Protein AF-A0A6N4RCW6-F1 (afdb_monomer)

Structure (mmCIF, N/CA/C/O backbone):
data_AF-A0A6N4RCW6-F1
#
_entry.id   AF-A0A6N4RCW6-F1
#
loop_
_atom_site.group_PDB
_atom_site.id
_atom_site.type_symbol
_atom_site.label_atom_id
_atom_site.label_alt_id
_atom_site.label_comp_id
_atom_site.label_asym_id
_atom_site.label_entity_id
_atom_site.label_seq_id
_atom_site.pdbx_PDB_ins_code
_atom_site.Cartn_x
_atom_site.Cartn_y
_atom_site.Cartn_z
_atom_site.occupancy
_atom_site.B_iso_or_equiv
_atom_site.auth_seq_id
_atom_site.auth_comp_id
_atom_site.auth_asym_id
_atom_site.auth_atom_id
_atom_site.pdbx_PDB_model_num
ATOM 1 N N . MET A 1 1 ? -29.583 6.134 19.453 1.00 49.38 1 MET A N 1
ATOM 2 C CA . MET A 1 1 ? -29.214 4.696 19.415 1.00 49.38 1 MET A CA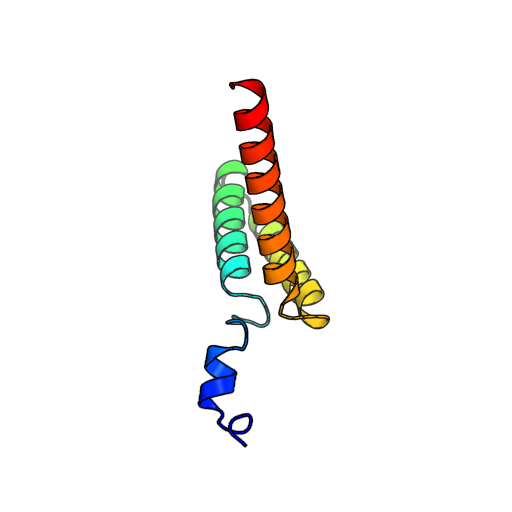 1
ATOM 3 C C . MET A 1 1 ? -28.913 4.187 17.986 1.00 49.38 1 MET A C 1
ATOM 5 O O . MET A 1 1 ? -29.180 3.032 17.688 1.00 49.38 1 MET A O 1
ATOM 9 N N . MET A 1 2 ? -28.304 4.991 17.096 1.00 55.25 2 MET A N 1
ATOM 10 C CA . MET A 1 2 ? -28.096 4.610 15.678 1.00 55.25 2 MET A CA 1
ATOM 11 C C . MET A 1 2 ? -26.818 3.788 15.398 1.00 55.25 2 MET A C 1
ATOM 13 O O . MET A 1 2 ? -26.693 3.198 14.331 1.00 55.25 2 MET A O 1
ATOM 17 N N . HIS A 1 3 ? -25.890 3.669 16.356 1.00 55.62 3 HIS A N 1
ATOM 18 C CA . HIS A 1 3 ? -24.600 2.979 16.167 1.00 55.62 3 HIS A CA 1
ATOM 19 C C . HIS A 1 3 ? -24.674 1.450 15.994 1.00 55.62 3 HIS A C 1
ATOM 21 O O . HIS A 1 3 ? -23.663 0.828 15.683 1.00 55.62 3 HIS A O 1
ATOM 27 N N . LYS A 1 4 ? -25.843 0.825 16.188 1.00 57.66 4 LYS A N 1
ATOM 28 C CA . LYS A 1 4 ? -26.016 -0.631 16.047 1.00 57.66 4 LYS A CA 1
ATOM 29 C C . LYS A 1 4 ? -26.393 -1.085 14.635 1.00 57.66 4 LYS A C 1
ATOM 31 O O . LYS A 1 4 ? -26.420 -2.289 14.398 1.00 57.66 4 LYS A O 1
ATOM 36 N N . HIS A 1 5 ? -26.684 -0.169 13.706 1.00 60.97 5 HIS A N 1
ATOM 37 C CA . HIS A 1 5 ? -27.058 -0.576 12.355 1.00 60.97 5 HIS A CA 1
ATOM 38 C C . HIS A 1 5 ? -25.816 -1.019 11.563 1.00 60.97 5 HIS A C 1
ATOM 40 O O . HIS A 1 5 ? -24.914 -0.204 11.353 1.00 60.97 5 HIS A O 1
ATOM 46 N N . PRO A 1 6 ? -25.765 -2.271 11.069 1.00 63.97 6 PRO A N 1
ATOM 47 C CA . PRO A 1 6 ? -24.614 -2.792 10.324 1.00 63.97 6 PRO A CA 1
ATOM 48 C C . PRO A 1 6 ? -24.308 -1.975 9.059 1.00 63.97 6 PRO A C 1
ATOM 50 O O . PRO A 1 6 ? -23.153 -1.878 8.656 1.00 63.97 6 PRO A O 1
ATOM 53 N N . VAL A 1 7 ? -25.323 -1.307 8.503 1.00 64.50 7 VAL A N 1
ATOM 54 C CA . VAL A 1 7 ? -25.202 -0.385 7.365 1.00 64.50 7 VAL A CA 1
ATOM 55 C C . VAL A 1 7 ? -24.313 0.819 7.702 1.00 64.50 7 VAL A C 1
ATOM 57 O O . VAL A 1 7 ? -23.402 1.139 6.951 1.00 64.50 7 VAL A O 1
ATOM 60 N N . PHE A 1 8 ? -24.493 1.454 8.866 1.00 60.50 8 PHE A N 1
ATOM 61 C CA . PHE A 1 8 ? -23.661 2.602 9.259 1.00 60.50 8 PHE A CA 1
ATOM 62 C C . PHE A 1 8 ? -22.197 2.215 9.473 1.00 60.50 8 PHE A C 1
ATOM 64 O O . PHE A 1 8 ? -21.296 3.003 9.190 1.00 60.50 8 PHE A O 1
ATOM 71 N N . ARG A 1 9 ? -21.958 0.988 9.943 1.00 59.59 9 ARG A N 1
ATOM 72 C CA . ARG A 1 9 ? -20.612 0.461 10.151 1.00 59.59 9 ARG A CA 1
ATOM 73 C C . ARG A 1 9 ? -19.907 0.166 8.825 1.00 59.59 9 ARG A C 1
ATOM 75 O O . ARG A 1 9 ? -18.753 0.541 8.676 1.00 59.59 9 ARG A O 1
ATOM 82 N N . SER A 1 10 ? -20.598 -0.398 7.831 1.00 61.56 10 SER A N 1
ATOM 83 C CA . SER A 1 10 ? -19.982 -0.647 6.518 1.00 61.56 10 SER A CA 1
ATOM 84 C C . SER A 1 10 ? -19.681 0.634 5.735 1.00 61.56 10 SER A C 1
ATOM 86 O O . SER A 1 10 ? -18.789 0.623 4.896 1.00 61.56 10 SER A O 1
ATOM 88 N N . LEU A 1 11 ? -20.411 1.728 5.991 1.00 61.81 11 LEU A N 1
ATOM 89 C CA . LEU A 1 11 ? -20.137 3.033 5.376 1.00 61.81 11 LEU A CA 1
ATOM 90 C C . LEU A 1 11 ? -18.967 3.787 6.031 1.00 61.81 11 LEU A C 1
ATOM 92 O O . LEU A 1 11 ? -18.433 4.708 5.421 1.00 61.81 11 LEU A O 1
ATOM 96 N N . THR A 1 12 ? -18.592 3.443 7.266 1.00 64.81 12 THR A N 1
ATOM 97 C CA . THR A 1 12 ? -17.561 4.166 8.035 1.00 64.81 12 THR A CA 1
ATOM 98 C C . THR A 1 12 ? -16.301 3.351 8.308 1.00 64.81 12 THR A C 1
ATOM 100 O O . THR A 1 12 ? -15.279 3.930 8.686 1.00 64.81 12 THR A O 1
ATOM 103 N N . A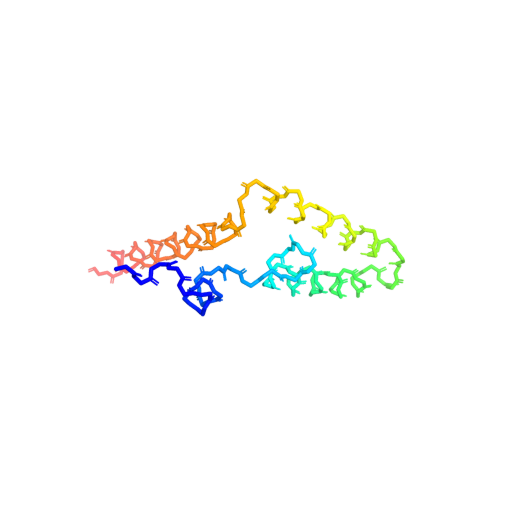SP A 1 13 ? -16.345 2.032 8.116 1.00 66.31 13 ASP A N 1
ATOM 104 C CA . ASP A 1 13 ? -15.159 1.188 8.176 1.00 66.31 13 ASP A CA 1
ATOM 105 C C . ASP A 1 13 ? -14.371 1.275 6.855 1.00 66.31 13 ASP A C 1
ATOM 107 O O . ASP A 1 13 ? -14.955 1.249 5.767 1.00 66.31 13 ASP A O 1
ATOM 111 N N . PRO A 1 14 ? -13.033 1.392 6.921 1.00 69.69 14 PRO A N 1
ATOM 112 C CA . PRO A 1 14 ? -12.198 1.464 5.731 1.00 69.69 14 PRO A CA 1
ATOM 113 C C . PRO A 1 14 ? -12.346 0.185 4.899 1.00 69.69 14 PRO A C 1
ATOM 115 O O . PRO A 1 14 ? -12.318 -0.925 5.431 1.00 69.69 14 PRO A O 1
ATOM 118 N N . LEU A 1 15 ? -12.475 0.335 3.578 1.00 73.62 15 LEU A N 1
ATOM 119 C CA . LEU A 1 15 ? -12.614 -0.797 2.664 1.00 73.62 15 LEU A CA 1
ATOM 120 C C . LEU A 1 15 ? -11.309 -1.614 2.634 1.00 73.62 15 LEU A C 1
ATOM 122 O O . LEU A 1 15 ? -10.302 -1.197 2.049 1.00 73.62 15 LEU A O 1
ATOM 126 N N . LEU A 1 16 ? -11.329 -2.779 3.281 1.00 74.88 16 LEU A N 1
ATOM 127 C CA . LEU A 1 16 ? -10.210 -3.717 3.338 1.00 74.88 16 LEU A CA 1
ATOM 128 C C . LEU A 1 16 ? -10.380 -4.809 2.275 1.00 74.88 16 LEU A C 1
ATOM 130 O O . LEU A 1 16 ? -11.401 -5.488 2.218 1.00 74.88 16 LEU A O 1
ATOM 134 N N . PHE A 1 17 ? -9.344 -5.023 1.473 1.00 75.69 17 PHE A N 1
ATOM 135 C CA . PHE A 1 17 ? -9.215 -6.122 0.526 1.00 75.69 17 PHE A CA 1
ATOM 136 C C . PHE A 1 17 ? -8.072 -7.035 0.985 1.00 75.69 17 PHE A C 1
ATOM 138 O O . PHE A 1 17 ? -6.943 -6.585 1.164 1.00 75.69 17 PHE A O 1
ATOM 145 N N . LEU A 1 18 ? -8.363 -8.315 1.239 1.00 75.44 18 LEU A N 1
ATOM 146 C CA . LEU A 1 18 ? -7.378 -9.288 1.742 1.00 75.44 18 LEU A CA 1
ATOM 147 C C . LEU A 1 18 ? -6.650 -8.860 3.045 1.00 75.44 18 LEU A C 1
ATOM 149 O O . LEU A 1 18 ? -5.477 -9.164 3.239 1.00 75.44 18 LEU A O 1
ATOM 153 N N . LYS A 1 19 ? -7.352 -8.175 3.964 1.00 74.50 19 LYS A N 1
ATOM 154 C CA . LYS A 1 19 ? -6.807 -7.566 5.206 1.00 74.50 19 LYS A CA 1
ATOM 155 C C . LYS A 1 19 ? -5.879 -6.364 4.998 1.00 74.50 19 LYS A C 1
ATOM 157 O O . LYS A 1 19 ? -5.248 -5.936 5.955 1.00 74.50 19 LYS A O 1
ATOM 162 N N . VAL A 1 20 ? -5.833 -5.791 3.801 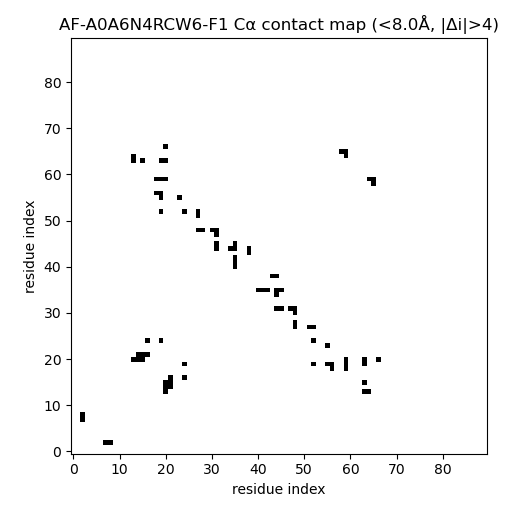1.00 78.94 20 VAL A N 1
ATOM 163 C CA . VAL A 1 20 ? -5.053 -4.587 3.490 1.00 78.94 20 VAL A CA 1
ATOM 164 C C . VAL A 1 20 ? -5.993 -3.519 2.914 1.00 78.94 20 VAL A C 1
ATOM 166 O O . VAL A 1 20 ? -6.987 -3.878 2.290 1.00 78.94 20 VAL A O 1
ATOM 169 N N . PRO A 1 21 ? -5.768 -2.208 3.096 1.00 82.69 21 PRO A N 1
ATOM 170 C CA . PRO A 1 21 ? -6.661 -1.196 2.545 1.00 82.69 21 PRO A CA 1
ATOM 171 C C . PRO A 1 21 ? -6.653 -1.261 1.023 1.00 82.69 21 PRO A C 1
ATOM 173 O O . PRO A 1 21 ? -5.592 -1.399 0.410 1.00 82.69 21 PRO A O 1
ATOM 176 N N . TYR A 1 22 ? -7.826 -1.119 0.407 1.00 81.31 22 TYR A N 1
ATOM 177 C CA . TYR A 1 22 ? -7.984 -1.248 -1.044 1.00 81.31 22 TYR A CA 1
ATOM 178 C C . TYR A 1 22 ? -7.027 -0.336 -1.833 1.00 81.31 22 TYR A C 1
ATOM 180 O O . TYR A 1 22 ? -6.399 -0.766 -2.799 1.00 81.31 22 TYR A O 1
ATOM 188 N N . GLN A 1 23 ? -6.824 0.900 -1.367 1.00 80.69 23 GLN A N 1
ATOM 189 C CA . GLN A 1 23 ? -5.882 1.833 -1.994 1.00 80.69 23 GLN A CA 1
ATOM 190 C C . GLN A 1 23 ? -4.431 1.341 -1.943 1.00 80.69 23 GLN A C 1
ATOM 192 O O . GLN A 1 23 ? -3.700 1.481 -2.920 1.00 80.69 23 GLN A O 1
ATOM 197 N N . PHE A 1 24 ? -4.010 0.729 -0.835 1.00 82.50 24 PHE A N 1
ATOM 198 C CA . PHE A 1 24 ? -2.661 0.177 -0.719 1.00 82.50 24 PHE A CA 1
ATOM 199 C C . PHE A 1 24 ? -2.480 -1.060 -1.602 1.00 82.50 24 PHE A C 1
ATOM 201 O O . PHE A 1 24 ? -1.409 -1.250 -2.176 1.00 82.50 24 PHE A O 1
ATOM 208 N N . PHE A 1 25 ? -3.523 -1.883 -1.746 1.00 84.12 25 PHE A N 1
ATOM 209 C CA . PHE A 1 25 ? -3.504 -3.010 -2.675 1.00 84.12 25 PHE A CA 1
ATOM 210 C C . PHE A 1 25 ? -3.290 -2.532 -4.117 1.00 84.12 25 PHE A C 1
ATOM 212 O O . PHE A 1 25 ? -2.372 -3.010 -4.778 1.00 84.12 25 PHE A O 1
ATOM 219 N N . ILE A 1 26 ? -4.048 -1.522 -4.564 1.00 84.94 26 ILE A N 1
ATOM 220 C CA . ILE A 1 26 ? -3.864 -0.926 -5.896 1.00 84.94 26 ILE A CA 1
ATOM 221 C C . ILE A 1 26 ? -2.444 -0.375 -6.058 1.00 84.94 26 ILE A C 1
ATOM 223 O O . ILE A 1 26 ? -1.786 -0.681 -7.049 1.00 84.94 26 ILE A O 1
ATOM 227 N N . MET A 1 27 ? -1.940 0.385 -5.080 1.00 85.12 27 MET A N 1
ATOM 228 C CA . MET A 1 27 ? -0.574 0.918 -5.131 1.00 85.12 27 MET A CA 1
ATOM 229 C C . MET A 1 27 ? 0.475 -0.194 -5.206 1.00 85.12 27 MET A C 1
ATOM 231 O O . MET A 1 27 ? 1.408 -0.100 -5.996 1.00 85.12 27 MET A O 1
ATOM 235 N N . SER A 1 28 ? 0.302 -1.277 -4.447 1.00 85.38 28 SER A N 1
ATOM 236 C CA . SER A 1 28 ? 1.200 -2.437 -4.491 1.00 85.38 28 SER A CA 1
ATOM 237 C C . SER A 1 28 ? 1.164 -3.133 -5.852 1.00 85.38 28 SER A C 1
ATOM 239 O O . SER A 1 28 ? 2.211 -3.532 -6.355 1.00 85.38 28 SER A O 1
ATOM 241 N N . CYS A 1 29 ? -0.011 -3.242 -6.480 1.00 85.12 29 CYS A N 1
ATOM 242 C CA . CYS A 1 29 ? -0.144 -3.757 -7.842 1.00 85.12 29 CYS A CA 1
ATOM 243 C C . CYS A 1 29 ? 0.553 -2.849 -8.863 1.00 85.12 29 CYS A C 1
ATOM 245 O O . CYS A 1 29 ? 1.304 -3.355 -9.691 1.00 85.12 29 CYS A O 1
ATOM 247 N N . ILE A 1 30 ? 0.363 -1.527 -8.782 1.00 89.56 30 ILE A N 1
ATOM 248 C CA . ILE A 1 30 ? 1.030 -0.557 -9.666 1.00 89.56 30 ILE A CA 1
ATOM 249 C C . ILE A 1 30 ? 2.551 -0.656 -9.506 1.00 89.56 30 ILE A C 1
ATOM 251 O O . ILE A 1 30 ? 3.261 -0.816 -10.496 1.00 89.56 30 ILE A O 1
ATOM 255 N N . VAL A 1 31 ? 3.055 -0.628 -8.268 1.00 87.56 31 VAL A N 1
ATOM 256 C CA . VAL A 1 31 ? 4.488 -0.779 -7.972 1.00 87.56 31 VAL A CA 1
ATOM 257 C C . VAL A 1 31 ? 5.007 -2.121 -8.477 1.00 87.56 31 VAL A C 1
ATOM 259 O O . VAL A 1 31 ? 6.091 -2.168 -9.051 1.00 87.56 31 VAL A O 1
ATOM 262 N N . GLY A 1 32 ? 4.239 -3.201 -8.320 1.00 86.44 32 GLY A N 1
ATOM 263 C CA . GLY A 1 32 ? 4.580 -4.522 -8.843 1.00 86.44 32 GLY A CA 1
ATOM 264 C C . GLY A 1 32 ? 4.729 -4.520 -10.364 1.00 86.44 32 GLY A C 1
ATOM 265 O O . GLY A 1 32 ? 5.767 -4.937 -10.869 1.00 86.44 32 GLY A O 1
ATOM 266 N N . VAL A 1 33 ? 3.745 -3.981 -11.091 1.00 86.88 33 VAL A N 1
ATOM 267 C CA . VAL A 1 33 ? 3.784 -3.864 -12.560 1.00 86.88 33 VAL A CA 1
ATOM 268 C C . VAL A 1 33 ? 4.979 -3.028 -13.013 1.00 86.88 33 VAL A C 1
ATOM 270 O O . VAL A 1 33 ? 5.754 -3.474 -13.857 1.00 86.88 33 VAL A O 1
ATOM 273 N N . VAL A 1 34 ? 5.179 -1.851 -12.416 1.00 87.88 34 VAL A N 1
ATOM 274 C CA . VAL A 1 34 ? 6.315 -0.971 -12.734 1.00 87.88 34 VAL A CA 1
ATOM 275 C C . VAL A 1 34 ? 7.645 -1.682 -12.467 1.00 87.88 34 VAL A C 1
ATOM 277 O O . VAL A 1 34 ? 8.555 -1.629 -13.291 1.00 87.88 34 VAL A O 1
ATOM 280 N N . SER A 1 35 ? 7.747 -2.411 -11.356 1.00 85.50 35 SER A N 1
ATOM 281 C CA . SER A 1 35 ? 8.962 -3.141 -10.981 1.00 85.50 35 SER A CA 1
ATOM 282 C C . SER A 1 35 ? 9.266 -4.301 -11.932 1.00 85.50 35 SER A C 1
ATOM 284 O O . SER A 1 35 ? 10.428 -4.519 -12.264 1.00 85.50 35 SER A O 1
ATOM 286 N N . VAL A 1 36 ? 8.245 -5.025 -12.409 1.00 84.75 36 VAL A N 1
ATOM 287 C CA . VAL A 1 36 ? 8.397 -6.080 -13.429 1.00 84.75 36 VAL A CA 1
ATOM 288 C C . VAL A 1 36 ? 8.944 -5.494 -14.729 1.00 84.75 36 VAL A C 1
ATOM 290 O O . VAL A 1 36 ? 9.867 -6.066 -15.308 1.00 84.75 36 VAL A O 1
ATOM 293 N N . VAL A 1 37 ? 8.420 -4.344 -15.164 1.00 85.62 37 VAL A N 1
ATOM 294 C CA . VAL A 1 37 ? 8.878 -3.662 -16.384 1.00 85.62 37 VAL A CA 1
ATOM 295 C C . VAL A 1 37 ? 10.330 -3.193 -16.240 1.00 85.62 37 VAL A C 1
ATOM 297 O O . VAL A 1 37 ? 11.152 -3.493 -17.102 1.00 85.62 37 VAL A O 1
ATOM 300 N N . ILE A 1 38 ? 10.678 -2.529 -15.132 1.00 86.31 38 ILE A N 1
ATOM 301 C CA . ILE A 1 38 ? 12.041 -2.019 -14.884 1.00 86.31 38 ILE A CA 1
ATOM 302 C C . ILE A 1 38 ? 13.064 -3.159 -14.788 1.00 86.31 38 ILE A C 1
ATOM 304 O O . ILE A 1 38 ? 14.179 -3.049 -15.294 1.00 86.31 38 ILE A O 1
ATOM 308 N N . LEU A 1 39 ? 12.694 -4.275 -14.158 1.00 84.75 39 LEU A N 1
ATOM 309 C CA . LEU A 1 39 ? 13.584 -5.419 -13.957 1.00 84.75 39 LEU A CA 1
ATOM 310 C C . LEU A 1 39 ? 13.605 -6.390 -15.148 1.00 84.75 39 LEU A C 1
ATOM 312 O O . LEU A 1 39 ? 14.080 -7.515 -14.990 1.00 84.75 39 LEU A O 1
ATOM 316 N N . ASN A 1 40 ? 13.130 -5.977 -16.330 1.00 82.88 40 ASN A N 1
ATOM 317 C CA . ASN A 1 40 ? 13.083 -6.800 -17.544 1.00 82.88 40 ASN A CA 1
ATOM 318 C C . ASN A 1 40 ? 12.397 -8.158 -17.317 1.00 82.88 40 ASN A C 1
ATOM 320 O O . ASN A 1 40 ? 12.952 -9.210 -17.631 1.00 82.88 40 ASN A O 1
ATOM 324 N N . PHE A 1 41 ? 11.204 -8.149 -16.722 1.00 74.12 41 PHE A N 1
ATOM 325 C CA . PHE A 1 41 ? 10.388 -9.343 -16.470 1.00 74.12 41 PHE A CA 1
ATOM 326 C C . PHE A 1 41 ? 11.040 -10.404 -15.568 1.00 74.12 41 PHE A C 1
ATOM 328 O O . PHE A 1 41 ? 10.610 -11.558 -15.532 1.00 74.12 41 PHE A O 1
ATOM 335 N N . ARG A 1 42 ? 12.055 -10.032 -14.780 1.00 76.50 42 ARG A N 1
ATOM 336 C CA . ARG A 1 42 ? 12.644 -10.942 -13.793 1.00 76.50 42 ARG A CA 1
ATOM 337 C C . ARG A 1 42 ? 11.663 -11.234 -12.659 1.00 76.50 42 ARG A C 1
ATOM 339 O O . ARG A 1 42 ? 11.093 -10.326 -12.055 1.00 76.50 42 ARG A O 1
ATOM 346 N N . LEU A 1 43 ? 11.578 -12.511 -12.280 1.00 76.75 43 LEU A N 1
ATOM 347 C CA . LEU A 1 43 ? 10.737 -13.006 -11.179 1.00 76.75 43 LEU A CA 1
ATOM 348 C C . LEU A 1 43 ? 11.048 -12.358 -9.816 1.00 76.75 43 LEU A C 1
ATOM 350 O O . LEU A 1 43 ? 10.204 -12.373 -8.926 1.00 76.75 43 LEU A O 1
ATOM 354 N N . MET A 1 44 ? 12.215 -11.724 -9.654 1.00 76.81 44 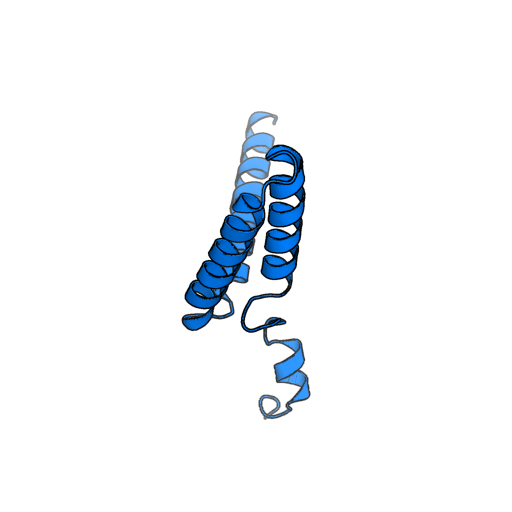MET A N 1
ATOM 355 C CA . MET A 1 44 ? 12.548 -10.935 -8.459 1.00 76.81 44 MET A CA 1
ATOM 356 C C . MET A 1 44 ? 11.537 -9.812 -8.170 1.00 76.81 44 MET A C 1
ATOM 358 O O . MET A 1 44 ? 11.304 -9.492 -7.005 1.00 76.81 44 MET A O 1
ATOM 362 N N . ALA A 1 45 ? 10.878 -9.263 -9.195 1.00 75.44 45 ALA A N 1
ATOM 363 C CA . ALA A 1 45 ? 9.827 -8.261 -9.019 1.00 75.44 45 ALA A CA 1
ATOM 364 C C . ALA A 1 45 ? 8.598 -8.809 -8.267 1.00 75.44 45 ALA A C 1
ATOM 366 O O . ALA A 1 45 ? 7.953 -8.083 -7.509 1.00 75.44 45 ALA A O 1
ATOM 367 N N . VAL A 1 46 ? 8.310 -10.108 -8.414 1.00 79.38 46 VAL A N 1
ATOM 368 C CA . VAL A 1 46 ? 7.232 -10.786 -7.677 1.00 79.38 46 VAL A CA 1
ATOM 369 C C . VAL A 1 46 ? 7.558 -10.828 -6.184 1.00 79.38 46 VAL A C 1
ATOM 371 O O . VAL A 1 46 ? 6.684 -10.580 -5.356 1.00 79.38 46 VAL A O 1
ATOM 374 N N . GLY A 1 47 ? 8.828 -11.054 -5.828 1.00 83.94 47 GLY A N 1
ATOM 375 C CA . GLY A 1 47 ? 9.284 -11.030 -4.437 1.00 83.94 47 GLY A CA 1
ATOM 376 C C . GLY A 1 47 ? 9.035 -9.680 -3.759 1.00 83.94 47 GLY A C 1
ATOM 377 O O . GLY A 1 47 ? 8.534 -9.639 -2.636 1.00 83.94 47 GLY A O 1
ATOM 378 N N . LEU A 1 48 ? 9.300 -8.575 -4.464 1.00 83.56 48 LEU A N 1
ATOM 379 C CA . LEU A 1 48 ? 9.029 -7.225 -3.961 1.00 83.56 48 LEU A CA 1
ATOM 380 C C . LEU A 1 48 ? 7.530 -6.989 -3.727 1.00 83.56 48 LEU A C 1
ATOM 382 O O . LEU A 1 48 ? 7.146 -6.441 -2.695 1.00 83.56 48 LEU A O 1
ATOM 386 N N . MET A 1 49 ? 6.679 -7.433 -4.655 1.00 82.31 49 MET A N 1
ATOM 387 C CA . MET A 1 49 ? 5.227 -7.303 -4.517 1.00 82.31 49 MET A CA 1
ATOM 388 C C . MET A 1 49 ? 4.707 -8.077 -3.296 1.00 82.31 49 MET A C 1
ATOM 390 O O . MET A 1 49 ? 3.936 -7.535 -2.502 1.00 82.31 49 MET A O 1
ATOM 394 N N . VAL A 1 50 ? 5.154 -9.324 -3.117 1.00 85.50 50 VAL A N 1
ATOM 395 C CA . VAL A 1 50 ? 4.781 -10.152 -1.960 1.00 85.50 50 VAL A CA 1
ATOM 396 C C . VAL A 1 50 ? 5.256 -9.503 -0.661 1.00 85.50 50 VAL A C 1
ATOM 398 O O . VAL A 1 50 ? 4.491 -9.417 0.300 1.00 85.50 50 VAL A O 1
ATOM 401 N N . PHE A 1 51 ? 6.485 -8.984 -0.641 1.00 88.75 51 PHE A N 1
ATOM 402 C CA . PHE A 1 51 ? 7.036 -8.286 0.517 1.00 88.75 51 PHE A CA 1
ATOM 403 C C . PHE A 1 51 ? 6.206 -7.053 0.901 1.00 88.75 51 PHE A C 1
ATOM 405 O O . PHE A 1 51 ? 5.813 -6.914 2.060 1.00 88.75 51 PHE A O 1
ATOM 412 N N . LEU A 1 52 ? 5.875 -6.193 -0.068 1.00 87.25 52 LEU A N 1
ATOM 413 C CA . LEU A 1 52 ? 5.039 -5.010 0.159 1.00 87.25 52 LEU A CA 1
ATOM 414 C C . LEU A 1 52 ? 3.646 -5.388 0.669 1.00 87.25 52 LEU A C 1
ATOM 416 O O . LEU A 1 52 ? 3.132 -4.746 1.586 1.00 87.25 52 LEU A O 1
ATOM 420 N N . HIS A 1 53 ? 3.053 -6.457 0.134 1.00 85.25 53 HIS A N 1
ATOM 421 C CA . HIS A 1 53 ? 1.749 -6.930 0.587 1.00 85.25 53 HIS A CA 1
ATOM 422 C C . HIS A 1 53 ? 1.789 -7.411 2.046 1.00 85.25 53 HIS A C 1
ATOM 424 O O . HIS A 1 53 ? 0.943 -7.015 2.848 1.00 85.25 53 HIS A O 1
ATOM 430 N N . ILE A 1 54 ? 2.804 -8.197 2.425 1.00 87.94 54 ILE A N 1
ATOM 431 C CA . ILE A 1 54 ? 2.993 -8.660 3.810 1.00 87.94 54 ILE A CA 1
ATOM 432 C C . ILE A 1 54 ? 3.243 -7.478 4.754 1.00 87.94 54 ILE A C 1
ATOM 434 O O . ILE A 1 54 ? 2.648 -7.422 5.833 1.00 87.94 54 ILE A O 1
ATOM 438 N N . ALA A 1 55 ? 4.065 -6.507 4.351 1.00 85.81 55 ALA A N 1
ATOM 439 C CA . ALA A 1 55 ? 4.286 -5.289 5.126 1.00 85.81 55 ALA A CA 1
ATOM 440 C C . ALA A 1 55 ? 2.973 -4.516 5.344 1.00 85.81 55 ALA A C 1
ATOM 442 O O . ALA A 1 55 ? 2.674 -4.105 6.467 1.00 85.81 55 ALA A O 1
ATOM 443 N N . GLY A 1 56 ? 2.145 -4.409 4.299 1.00 81.75 56 GLY A N 1
ATOM 444 C CA . GLY A 1 56 ? 0.805 -3.831 4.372 1.00 81.75 56 GLY A CA 1
ATOM 445 C C . GLY A 1 56 ? -0.092 -4.542 5.386 1.00 81.75 56 GLY A C 1
ATOM 446 O O . GLY A 1 56 ? -0.710 -3.872 6.215 1.00 81.75 56 GLY A O 1
ATOM 447 N N . ILE A 1 57 ? -0.104 -5.883 5.383 1.00 82.38 57 ILE A N 1
ATOM 448 C CA . ILE A 1 57 ? -0.842 -6.703 6.361 1.00 82.38 57 ILE A CA 1
ATOM 449 C C . ILE A 1 57 ? -0.361 -6.409 7.786 1.00 82.38 57 ILE A C 1
ATOM 451 O O . ILE A 1 57 ? -1.177 -6.229 8.687 1.00 82.38 57 ILE A O 1
ATOM 455 N N . ILE A 1 58 ? 0.954 -6.358 8.020 1.00 84.94 58 ILE A N 1
ATOM 456 C CA . ILE A 1 58 ? 1.513 -6.103 9.357 1.00 84.94 58 ILE A CA 1
ATOM 457 C C . ILE A 1 58 ? 1.103 -4.714 9.856 1.00 84.94 58 ILE A C 1
ATOM 459 O O . ILE A 1 58 ? 0.657 -4.583 10.996 1.00 84.94 58 ILE A O 1
ATOM 463 N N . MET A 1 59 ? 1.196 -3.694 9.001 1.00 78.62 59 MET A N 1
ATOM 464 C CA . MET A 1 59 ? 0.815 -2.324 9.354 1.00 78.62 59 MET A CA 1
ATOM 465 C C . MET A 1 59 ? -0.678 -2.200 9.679 1.00 78.62 59 MET A C 1
ATOM 467 O O . MET A 1 59 ? -1.043 -1.504 10.626 1.00 78.62 59 MET A O 1
ATOM 471 N N . THR A 1 60 ? -1.544 -2.921 8.963 1.00 74.62 60 THR A N 1
ATOM 472 C CA . THR A 1 60 ? -2.999 -2.877 9.198 1.00 74.62 60 THR A CA 1
ATOM 473 C C . THR A 1 60 ? -3.505 -3.777 10.314 1.00 74.62 60 THR A C 1
ATOM 475 O O . THR A 1 60 ? -4.630 -3.580 10.770 1.00 74.62 60 THR A O 1
ATOM 478 N N . ARG A 1 61 ? -2.693 -4.708 10.833 1.00 75.38 61 ARG A N 1
ATOM 479 C CA . ARG A 1 61 ? -3.060 -5.485 12.03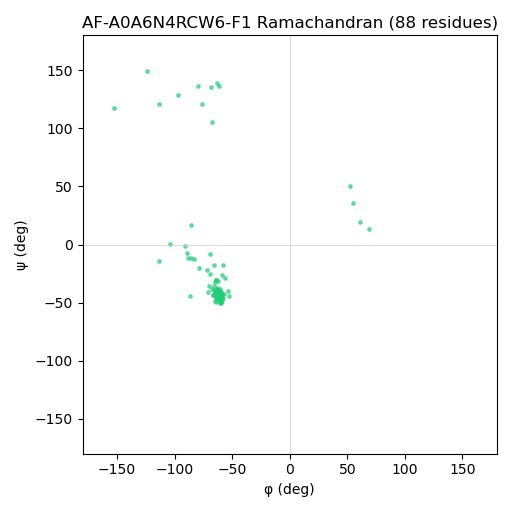1 1.00 75.38 61 ARG A CA 1
ATOM 480 C C . ARG A 1 61 ? -3.255 -4.612 13.268 1.00 75.38 61 ARG A C 1
ATOM 482 O O . ARG A 1 61 ? -4.041 -4.986 14.132 1.00 75.38 61 ARG A O 1
ATOM 489 N N . LYS A 1 62 ? -2.519 -3.500 13.378 1.00 73.25 62 LYS A N 1
ATOM 490 C CA . LYS A 1 62 ? -2.559 -2.630 14.561 1.00 73.25 62 LYS A CA 1
ATOM 491 C C . LYS A 1 62 ? -3.675 -1.593 14.477 1.00 73.25 62 LYS A C 1
ATOM 493 O O . LYS A 1 62 ? -4.373 -1.386 15.461 1.00 73.25 62 LYS A O 1
ATOM 498 N N . ASP A 1 63 ? -3.836 -0.962 13.316 1.00 73.69 63 ASP A N 1
ATOM 499 C CA . ASP A 1 63 ? -4.914 -0.006 13.076 1.00 73.69 63 ASP A CA 1
ATOM 500 C C . ASP A 1 63 ? -5.277 0.026 11.577 1.00 73.69 63 ASP A C 1
ATOM 502 O O . ASP A 1 63 ? -4.433 0.392 10.748 1.00 73.69 63 ASP A O 1
ATOM 506 N N . PRO A 1 64 ? -6.512 -0.339 11.188 1.00 71.19 64 PRO A N 1
ATOM 507 C CA . PRO A 1 64 ? -6.927 -0.317 9.788 1.00 71.19 64 PRO A CA 1
ATOM 508 C C . PRO A 1 64 ? -6.980 1.107 9.208 1.00 71.19 64 PRO A C 1
ATOM 510 O O . PRO A 1 64 ? -6.945 1.264 7.987 1.00 71.19 64 PRO A O 1
ATOM 513 N N . ARG A 1 65 ? -7.017 2.148 10.057 1.00 76.75 65 ARG A N 1
ATOM 514 C CA . ARG A 1 65 ? -7.046 3.563 9.644 1.00 76.75 65 ARG A CA 1
ATOM 515 C C . ARG A 1 65 ? -5.664 4.194 9.519 1.00 76.75 65 ARG A C 1
ATOM 517 O O . ARG A 1 65 ? -5.556 5.355 9.129 1.00 76.75 65 ARG A O 1
ATOM 524 N N . TRP A 1 66 ? -4.595 3.451 9.810 1.00 78.94 66 TRP A N 1
ATOM 525 C CA . TRP A 1 66 ? -3.231 3.982 9.783 1.00 78.94 66 TRP A CA 1
ATOM 526 C C . TRP A 1 66 ? -2.900 4.677 8.451 1.00 78.94 66 TRP A C 1
ATOM 528 O O . TRP A 1 66 ? -2.402 5.803 8.434 1.00 78.94 66 TRP A O 1
ATOM 538 N N . PHE A 1 67 ? -3.270 4.055 7.329 1.00 74.25 67 PHE A N 1
ATOM 539 C CA . PHE A 1 67 ? -3.045 4.603 5.989 1.00 74.25 67 PHE A CA 1
ATOM 540 C C . PHE A 1 67 ? -3.845 5.881 5.708 1.00 74.25 67 PHE A C 1
ATOM 542 O O . PHE A 1 67 ? -3.343 6.788 5.046 1.00 74.25 67 PHE A O 1
ATOM 549 N N . GLU A 1 68 ? -5.064 5.983 6.233 1.00 78.88 68 GLU A N 1
ATOM 550 C CA . GLU A 1 68 ? -5.898 7.177 6.094 1.00 78.88 68 GLU A CA 1
ATOM 551 C C . GLU A 1 68 ? -5.286 8.363 6.849 1.00 78.88 68 GLU A C 1
ATOM 553 O O . GLU A 1 68 ? -5.167 9.459 6.304 1.00 78.88 68 GLU A O 1
ATOM 558 N N . ILE A 1 69 ? -4.793 8.127 8.067 1.00 81.75 69 ILE A N 1
ATOM 559 C CA . ILE A 1 69 ? -4.124 9.146 8.887 1.00 81.75 69 ILE A CA 1
ATOM 560 C C . ILE A 1 69 ? -2.840 9.637 8.207 1.00 81.75 69 ILE A C 1
ATOM 562 O O . ILE A 1 69 ? -2.568 10.840 8.180 1.00 81.75 69 ILE A O 1
ATOM 566 N N . VAL A 1 70 ? -2.047 8.721 7.642 1.00 83.12 70 VAL A N 1
ATOM 567 C CA . VAL A 1 70 ? -0.831 9.075 6.895 1.00 83.12 70 VAL A CA 1
ATOM 568 C C . VAL A 1 70 ? -1.179 9.903 5.661 1.00 83.12 70 VAL A C 1
ATOM 570 O O . VAL A 1 70 ? -0.556 10.941 5.436 1.00 83.12 70 VAL A O 1
ATOM 573 N N . ARG A 1 71 ? -2.213 9.513 4.908 1.00 80.88 71 ARG A N 1
ATOM 574 C CA . ARG A 1 71 ? -2.694 10.276 3.750 1.00 80.88 71 ARG A CA 1
ATOM 575 C C . ARG A 1 71 ? -3.128 11.688 4.146 1.00 80.88 71 ARG A C 1
ATOM 577 O O . ARG A 1 71 ? -2.696 12.651 3.520 1.00 80.88 71 ARG A O 1
ATOM 584 N N . LEU A 1 72 ? -3.929 11.826 5.202 1.00 86.06 72 LEU A N 1
ATOM 585 C CA . LEU A 1 72 ? -4.376 13.130 5.704 1.00 86.06 72 LEU A CA 1
ATOM 586 C C . LEU A 1 72 ? -3.200 14.006 6.146 1.00 86.06 72 LEU A C 1
ATOM 588 O O . LEU A 1 72 ? -3.194 15.211 5.898 1.00 86.06 72 LEU A O 1
ATOM 592 N N . ARG A 1 73 ? -2.175 13.409 6.764 1.00 86.94 73 ARG A N 1
ATOM 593 C CA . ARG A 1 73 ? -0.944 14.120 7.123 1.00 86.94 73 ARG A CA 1
ATOM 594 C C . ARG A 1 73 ? -0.192 14.608 5.886 1.00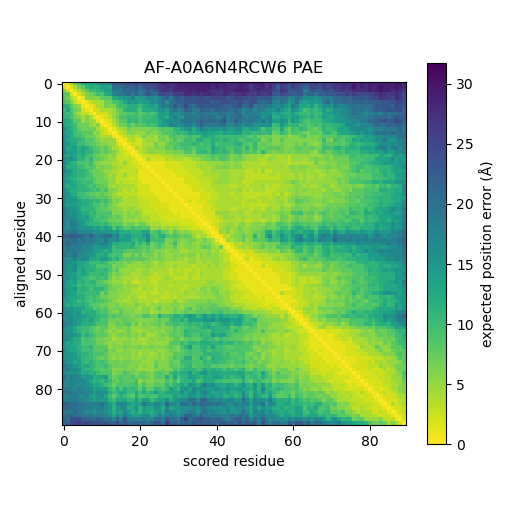 86.94 73 ARG A C 1
ATOM 596 O O . ARG A 1 73 ? 0.299 15.731 5.903 1.00 86.94 73 ARG A O 1
ATOM 603 N N . PHE A 1 74 ? -0.123 13.795 4.837 1.00 86.38 74 PHE A N 1
ATOM 604 C CA . PHE A 1 74 ? 0.538 14.167 3.589 1.00 86.38 74 PHE A CA 1
ATOM 605 C C . PHE A 1 74 ? -0.167 15.349 2.912 1.00 86.38 74 PHE A C 1
ATOM 607 O O . PHE A 1 74 ? 0.465 16.367 2.649 1.00 86.38 74 PHE A O 1
ATOM 614 N N . VAL A 1 75 ? -1.495 15.271 2.762 1.00 88.31 75 VAL A N 1
ATOM 615 C CA . VAL A 1 75 ? -2.318 16.355 2.193 1.00 88.31 75 VAL A CA 1
ATOM 616 C C . VAL A 1 75 ? -2.189 17.641 3.010 1.00 88.31 75 VAL A C 1
ATOM 618 O O . VAL A 1 75 ? -2.036 18.725 2.454 1.00 88.31 75 VAL A O 1
ATOM 621 N N . ARG A 1 76 ? -2.205 17.543 4.346 1.00 89.19 76 ARG A N 1
ATOM 622 C CA . ARG A 1 76 ? -2.006 18.711 5.212 1.00 89.19 76 ARG A CA 1
ATOM 623 C C . ARG A 1 76 ? -0.663 19.391 4.950 1.00 89.19 76 ARG A C 1
ATOM 625 O O . ARG A 1 76 ? -0.618 20.615 4.888 1.00 89.19 76 ARG A O 1
ATOM 632 N N . ASN A 1 77 ? 0.408 18.615 4.800 1.00 89.88 77 ASN A N 1
ATOM 633 C CA . ASN A 1 77 ? 1.732 19.165 4.530 1.00 89.88 77 ASN A CA 1
ATOM 634 C C . ASN A 1 77 ? 1.774 19.872 3.164 1.00 89.88 77 ASN A C 1
ATOM 636 O O . ASN A 1 77 ? 2.336 20.958 3.067 1.00 89.88 77 ASN A O 1
ATOM 640 N N . GLU A 1 78 ? 1.144 19.310 2.128 1.00 85.44 78 GLU A N 1
ATOM 641 C CA . GLU A 1 78 ? 1.055 19.954 0.808 1.00 85.44 78 GLU A CA 1
ATOM 642 C C . GLU A 1 78 ? 0.325 21.302 0.859 1.00 85.44 78 GLU A C 1
ATOM 644 O O . GLU A 1 78 ? 0.776 22.286 0.267 1.00 85.44 78 GLU A O 1
ATOM 649 N N . LEU A 1 79 ? -0.783 21.375 1.602 1.00 87.38 79 LEU A N 1
ATOM 650 C CA . LEU A 1 79 ? -1.531 22.621 1.782 1.00 87.38 79 LEU A CA 1
ATOM 651 C C . LEU A 1 79 ? -0.701 23.684 2.505 1.00 87.38 79 LEU A C 1
ATOM 653 O O . LEU A 1 79 ? -0.771 24.858 2.139 1.00 87.38 79 LEU A O 1
ATOM 657 N N . ASP A 1 80 ? 0.095 23.274 3.493 1.00 85.88 80 ASP A N 1
ATOM 658 C CA . ASP A 1 80 ? 0.979 24.169 4.237 1.00 85.88 80 ASP A CA 1
ATOM 659 C C . ASP A 1 80 ? 2.095 24.724 3.336 1.00 85.88 80 ASP A C 1
ATOM 661 O O . ASP A 1 80 ? 2.327 25.932 3.296 1.00 85.88 80 ASP A O 1
ATOM 665 N N . PHE A 1 81 ? 2.705 23.877 2.498 1.00 84.12 81 PHE A N 1
ATOM 666 C CA . PHE A 1 81 ? 3.660 24.312 1.471 1.00 84.12 81 PHE A CA 1
ATOM 667 C C . PHE A 1 81 ? 3.037 25.292 0.468 1.00 84.12 81 PHE A C 1
ATOM 669 O O . PHE A 1 81 ? 3.631 26.327 0.161 1.00 84.12 81 PHE A O 1
ATOM 676 N N . SER A 1 82 ? 1.825 25.004 -0.012 1.00 87.69 82 SER A N 1
ATOM 677 C CA . SER A 1 82 ? 1.098 25.871 -0.946 1.00 87.69 82 SER A CA 1
ATOM 678 C C . SER A 1 82 ? 0.751 27.233 -0.325 1.00 87.69 82 SER A C 1
ATOM 680 O O . SER A 1 82 ? 0.919 28.274 -0.963 1.00 87.69 82 SER A O 1
ATOM 682 N N . GLN A 1 83 ? 0.307 27.246 0.936 1.00 86.88 83 GLN A N 1
ATOM 683 C CA . GLN A 1 83 ? 0.045 28.464 1.713 1.00 86.88 83 GLN A CA 1
ATOM 684 C C . GLN A 1 83 ? 1.314 29.302 1.897 1.00 86.88 83 GLN A C 1
ATOM 686 O O . GLN A 1 83 ? 1.292 30.510 1.658 1.00 86.88 83 GLN A O 1
ATOM 691 N N . LYS A 1 84 ? 2.429 28.665 2.276 1.00 83.56 84 LYS A N 1
ATOM 692 C CA . LYS A 1 84 ? 3.720 29.341 2.444 1.00 83.56 84 LYS A CA 1
ATOM 693 C C . LYS A 1 84 ? 4.202 29.954 1.133 1.00 83.56 84 LYS A C 1
ATOM 695 O O . LYS A 1 84 ? 4.559 31.123 1.123 1.00 83.56 84 LYS A O 1
ATOM 700 N N . GLY A 1 85 ? 4.131 29.211 0.026 1.00 82.62 85 GLY A N 1
ATOM 701 C CA . GLY A 1 85 ? 4.498 29.702 -1.306 1.00 82.62 85 GLY A CA 1
ATOM 702 C C . GLY A 1 85 ? 3.706 30.943 -1.729 1.00 82.62 85 GLY A C 1
ATOM 703 O O . GLY A 1 85 ? 4.294 31.908 -2.205 1.00 82.62 85 GLY A O 1
ATOM 704 N N . ARG A 1 86 ? 2.389 30.969 -1.472 1.00 81.81 86 ARG A N 1
ATOM 705 C CA . ARG A 1 86 ? 1.549 32.150 -1.744 1.00 81.81 86 ARG A CA 1
ATOM 706 C C . ARG A 1 86 ? 1.921 33.375 -0.904 1.00 81.81 86 ARG A C 1
ATOM 708 O O . ARG A 1 86 ? 1.767 34.485 -1.392 1.00 81.81 86 ARG A O 1
ATOM 715 N N . ARG A 1 87 ? 2.424 33.195 0.322 1.00 79.06 87 ARG A N 1
ATOM 716 C CA . ARG A 1 87 ? 2.878 34.304 1.185 1.00 79.06 87 ARG A CA 1
ATOM 717 C C . ARG A 1 87 ? 4.186 34.957 0.733 1.00 79.06 87 ARG A C 1
ATOM 719 O O . ARG A 1 87 ? 4.433 36.078 1.142 1.00 79.06 87 ARG A O 1
ATOM 726 N N . TYR A 1 88 ? 5.020 34.273 -0.050 1.00 77.88 88 TYR A N 1
ATOM 727 C CA . TYR A 1 88 ? 6.265 34.850 -0.580 1.00 77.88 88 TYR A CA 1
ATOM 728 C C . TYR A 1 88 ? 6.074 35.572 -1.923 1.00 77.88 88 TYR A C 1
ATOM 730 O O . TYR A 1 88 ? 6.992 36.238 -2.388 1.00 77.88 88 TYR A O 1
ATOM 738 N N . LEU A 1 89 ? 4.910 35.404 -2.558 1.00 76.25 89 LEU A N 1
ATOM 739 C CA . LEU A 1 89 ? 4.559 35.997 -3.854 1.00 76.25 89 LEU A CA 1
ATOM 740 C C . LEU A 1 89 ? 3.590 37.190 -3.730 1.00 76.25 89 LEU A C 1
ATOM 742 O O . LEU A 1 89 ? 3.196 37.745 -4.753 1.00 76.25 89 LEU A O 1
ATOM 746 N N . ALA A 1 90 ? 3.193 37.545 -2.505 1.00 63.94 90 ALA A N 1
ATOM 747 C CA . ALA A 1 90 ? 2.372 38.706 -2.160 1.00 63.94 90 ALA A CA 1
ATOM 748 C C . ALA A 1 90 ? 3.226 39.725 -1.400 1.00 63.94 90 ALA A C 1
ATOM 750 O O . ALA A 1 90 ? 2.995 40.935 -1.604 1.00 63.94 90 ALA A O 1
#

Radius of gyration: 18.38 Å; Cα contacts (8 Å, |Δi|>4): 45; chains: 1; bounding box: 43×52×37 Å

Secondary structure (DSSP, 8-state):
-GGG-HHHHHHHS--EETTEEHHHHHHHHHHHHHHHHHTTT-THHHHHHHHHHHHHHHHHHH-TTHHHHHHHHHHHHHHHHHHHHHHH--

Int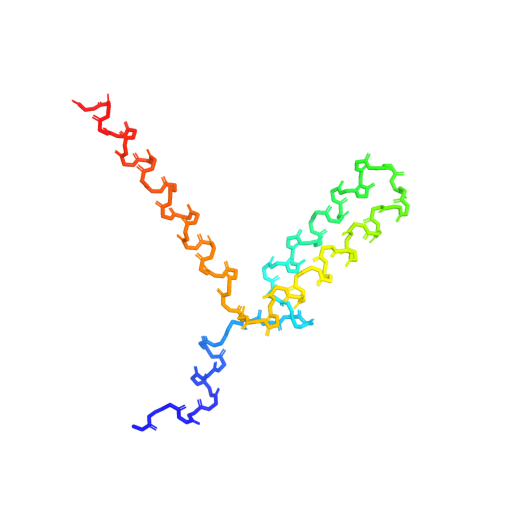erPro domains:
  IPR007792 Type I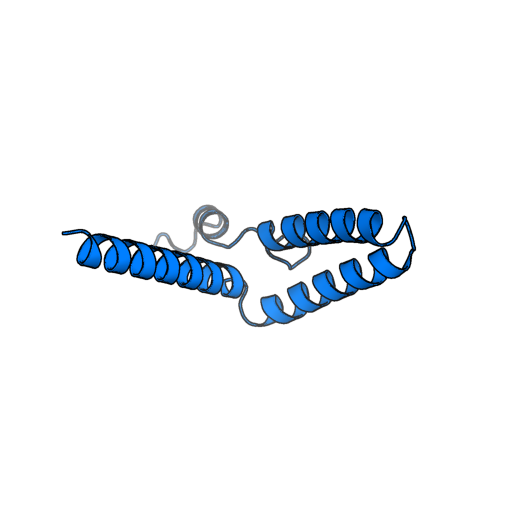V secretion system VirB3/TrbD-like [PF05101] (4-74)

Sequence (90 aa):
MMHKHPVFRSLTDPLLFLKVPYQFFIMSCIVGVVSVVILNFRLMAVGLMVFLHIAGIIMTRKDPRWFEIVRLRFVRNELDFSQKGRRYLA

Organism: Blastochloris viridis (NCBI:txid1079)

Foldseek 3Di:
DPVPDVVVVVVPQADDDPQAGPVQLVVLVVQLVVQCVVVVNDCVSVVSSVVSVVVRNVVSVVPNCPVVVVVVVVVVVVVVVVVVVVVVVD

pLDDT: mean 78.6, std 9.24, range [49.38, 89.88]

Solvent-accessible surface area (back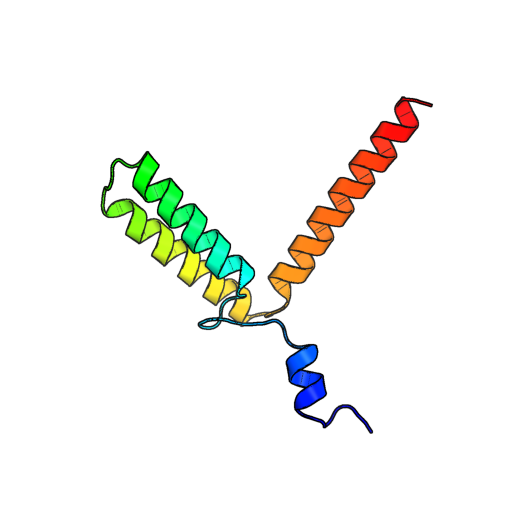bone atoms only — not comparable to full-atom values): 5157 Å² total; per-residue (Å²): 134,73,88,76,43,68,67,62,49,65,75,69,50,77,65,62,50,95,66,24,47,45,68,56,52,51,51,43,50,52,52,27,54,54,38,22,61,75,54,69,69,39,70,69,28,54,54,54,35,53,49,52,51,52,52,43,35,61,57,31,71,80,39,75,57,52,66,57,54,51,49,52,51,51,56,52,50,53,53,51,54,53,53,53,56,55,63,76,76,110

Mean predicted aligned error: 9.55 Å